Protein AF-W1YN76-F1 (afdb_monomer_lite)

Seco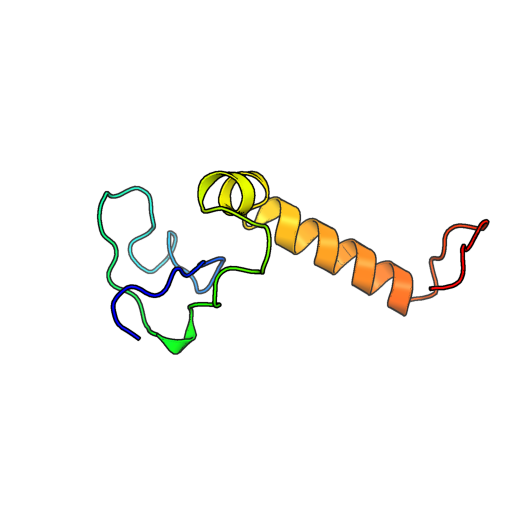ndary structure (DSSP, 8-state):
-TT--EE---TTBTTTB--SSSS-----GGG-EEPPTT--HHHHHHHHHHHHHHHHHHHHHHHTT---SS----

Sequence (74 aa):
HAGQEVLLTGWGVGENHWGGLAEQARVKGDWLVAMPQGLDARKAMIIGTAGFTAMLCVMALEDAGVLYRHRFAV

Structure (mmCIF, N/CA/C/O backbone):
data_AF-W1YN76-F1
#
_entry.id   AF-W1YN76-F1
#
loop_
_atom_site.group_PDB
_atom_site.id
_atom_site.type_symbol
_atom_site.label_atom_id
_atom_site.label_alt_id
_atom_site.label_comp_id
_atom_site.label_asym_id
_atom_site.label_entity_id
_atom_site.label_seq_id
_atom_site.pdbx_PDB_ins_code
_atom_site.Cartn_x
_atom_site.Cartn_y
_atom_site.Cartn_z
_atom_site.occupancy
_atom_site.B_iso_or_equiv
_atom_site.auth_seq_id
_atom_site.auth_comp_id
_atom_site.auth_asym_id
_atom_site.auth_atom_id
_atom_site.pdbx_PDB_model_num
ATOM 1 N N . HIS A 1 1 ? -9.610 -11.327 10.928 1.00 88.06 1 HIS A N 1
ATOM 2 C CA . HIS A 1 1 ? -10.172 -11.560 12.282 1.00 88.06 1 HIS A CA 1
ATOM 3 C C . HIS A 1 1 ? -9.854 -10.381 13.200 1.00 88.06 1 HIS A C 1
ATOM 5 O O . HIS A 1 1 ? -9.027 -9.557 12.830 1.00 88.06 1 HIS A O 1
ATOM 11 N N . ALA A 1 2 ? -10.509 -10.255 14.361 1.00 95.12 2 ALA A N 1
ATOM 12 C CA . ALA A 1 2 ? -10.180 -9.195 15.322 1.00 95.12 2 ALA A CA 1
ATOM 13 C C . ALA A 1 2 ? -8.714 -9.310 15.782 1.00 95.12 2 ALA A C 1
ATOM 15 O O . ALA A 1 2 ? -8.229 -10.418 15.996 1.00 95.12 2 ALA A O 1
ATOM 16 N N . GLY A 1 3 ? -8.017 -8.176 15.891 1.00 95.25 3 GLY A N 1
ATOM 17 C CA . GLY A 1 3 ? -6.589 -8.124 16.235 1.00 95.25 3 GLY A CA 1
ATOM 18 C C . GLY A 1 3 ? -5.624 -8.422 15.080 1.00 95.25 3 GLY A C 1
ATOM 19 O O . GLY A 1 3 ? -4.418 -8.368 15.277 1.00 95.25 3 GLY A O 1
ATOM 20 N N . GLN A 1 4 ? -6.127 -8.721 13.879 1.00 96.62 4 GLN A N 1
ATOM 21 C CA . GLN A 1 4 ? -5.284 -8.917 12.701 1.00 96.62 4 GLN A CA 1
ATOM 22 C C . GLN A 1 4 ? -4.751 -7.578 12.181 1.00 96.62 4 GLN A C 1
ATOM 24 O O . GLN A 1 4 ? -5.529 -6.659 11.923 1.00 96.62 4 GLN A O 1
ATOM 29 N N . GLU A 1 5 ? -3.441 -7.503 11.957 1.00 97.12 5 GLU A N 1
ATOM 30 C CA . GLU A 1 5 ? -2.826 -6.372 11.269 1.00 97.12 5 GLU A CA 1
ATOM 31 C C . GLU A 1 5 ? -3.156 -6.399 9.774 1.00 97.12 5 GLU A C 1
ATOM 33 O O . GLU A 1 5 ? -3.060 -7.431 9.097 1.00 97.12 5 GLU A O 1
ATOM 38 N N . VAL A 1 6 ? -3.560 -5.242 9.261 1.00 97.69 6 VAL A N 1
ATOM 39 C CA . VAL A 1 6 ? -4.053 -5.073 7.895 1.00 97.69 6 VAL A CA 1
ATOM 40 C C . VAL A 1 6 ? -3.497 -3.799 7.276 1.00 97.69 6 VAL A C 1
ATOM 42 O O . VAL A 1 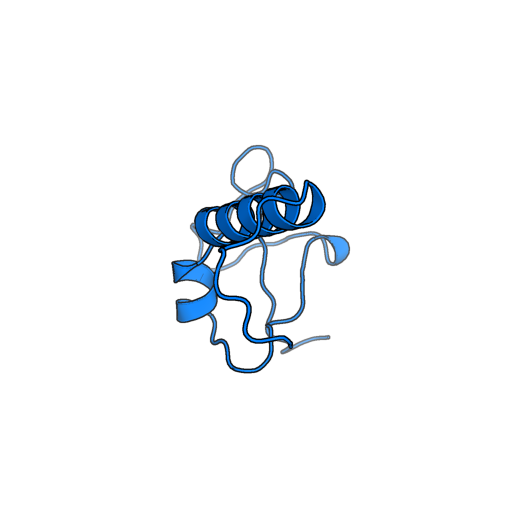6 ? -3.151 -2.847 7.976 1.00 97.69 6 VAL A O 1
ATOM 45 N N . LEU A 1 7 ? -3.439 -3.789 5.950 1.00 97.19 7 LEU A N 1
ATOM 46 C CA . LEU A 1 7 ? -3.035 -2.656 5.128 1.00 97.19 7 LEU A CA 1
ATOM 47 C C . LEU A 1 7 ? -4.166 -2.309 4.152 1.00 97.19 7 LEU A C 1
ATOM 49 O O . LEU A 1 7 ? -4.892 -3.189 3.684 1.00 97.19 7 LEU A O 1
ATOM 53 N N . LEU A 1 8 ? -4.291 -1.024 3.824 1.00 97.88 8 LEU A N 1
ATOM 54 C CA . LEU A 1 8 ? -5.207 -0.525 2.804 1.00 97.88 8 LEU A CA 1
ATOM 55 C C . LEU A 1 8 ? -4.464 0.427 1.865 1.00 97.88 8 LEU A C 1
ATOM 57 O O . LEU A 1 8 ? -3.846 1.387 2.319 1.00 97.88 8 LEU A O 1
ATOM 61 N N . THR A 1 9 ? -4.564 0.184 0.557 1.00 97.25 9 THR A N 1
ATOM 62 C CA . THR A 1 9 ? -4.132 1.119 -0.495 1.00 97.25 9 THR A CA 1
ATOM 63 C C . THR A 1 9 ? -5.210 1.182 -1.584 1.00 97.25 9 THR A C 1
ATOM 65 O O . THR A 1 9 ? -5.729 0.148 -2.002 1.00 97.25 9 THR A O 1
ATOM 68 N N . GLY A 1 10 ? -5.598 2.387 -2.018 1.00 96.38 10 GLY A N 1
ATOM 69 C CA . GLY A 1 10 ? -6.596 2.588 -3.079 1.00 96.38 10 GLY A CA 1
ATOM 70 C C . GLY A 1 10 ? -8.061 2.490 -2.626 1.00 96.38 10 GLY A C 1
ATOM 71 O O . GLY A 1 10 ? -8.444 3.032 -1.591 1.00 96.38 10 GLY A O 1
ATOM 72 N N . TRP A 1 11 ? -8.903 1.846 -3.445 1.00 97.62 11 TRP A N 1
ATOM 73 C CA . TRP A 1 11 ? -10.354 1.679 -3.227 1.00 97.62 11 TRP A CA 1
ATOM 74 C C . TRP A 1 11 ? -11.166 2.979 -3.064 1.00 97.62 11 TRP A C 1
ATOM 76 O O . TRP A 1 11 ? -12.271 2.962 -2.523 1.00 97.62 11 TRP A O 1
ATOM 86 N N . GLY A 1 12 ? -10.635 4.115 -3.527 1.00 96.75 12 GLY A N 1
ATOM 87 C CA . GLY A 1 12 ? -11.252 5.435 -3.351 1.00 96.75 12 GLY A CA 1
ATOM 88 C C . GLY A 1 12 ? -11.259 5.932 -1.900 1.00 96.75 12 GLY A C 1
ATOM 89 O O . GLY A 1 12 ? -11.931 6.920 -1.591 1.00 96.75 12 GLY A O 1
ATOM 90 N N . VAL A 1 13 ? -10.538 5.258 -0.998 1.00 97.62 13 VAL A N 1
ATOM 91 C CA . VAL A 1 13 ? -10.358 5.671 0.397 1.00 97.62 13 VAL A CA 1
ATOM 92 C C . VAL A 1 13 ? -9.384 6.845 0.451 1.00 97.62 13 VAL A C 1
ATOM 94 O O . VAL A 1 13 ? -8.264 6.754 -0.040 1.00 97.62 13 VAL A O 1
ATOM 97 N N . GLY A 1 14 ? -9.809 7.950 1.063 1.00 96.62 14 GLY A N 1
ATOM 98 C CA . GLY A 1 14 ? -9.119 9.241 0.990 1.00 96.62 14 GLY A CA 1
ATOM 99 C C . GLY A 1 14 ? -9.551 10.112 -0.196 1.00 96.62 14 GLY A C 1
ATOM 100 O O . GLY A 1 14 ? -9.062 11.231 -0.312 1.00 96.62 14 GLY A O 1
ATOM 101 N N . GLU A 1 15 ? -10.477 9.632 -1.033 1.00 97.62 15 GLU A N 1
ATOM 102 C CA . GLU A 1 15 ? -11.022 10.361 -2.186 1.00 97.62 15 GLU A CA 1
ATOM 103 C C . GLU A 1 15 ? -12.548 10.499 -2.074 1.00 97.62 15 GLU A C 1
ATOM 105 O O . GLU A 1 15 ? -13.063 11.562 -1.739 1.00 97.62 15 GLU A O 1
ATOM 110 N N . ASN A 1 16 ? -13.273 9.397 -2.298 1.00 96.94 16 ASN A N 1
ATOM 111 C CA . ASN A 1 16 ? -14.740 9.325 -2.272 1.00 96.94 16 ASN A CA 1
ATOM 112 C C . ASN A 1 16 ? -15.276 8.613 -1.014 1.00 96.94 16 ASN A C 1
ATOM 114 O O . ASN A 1 16 ? -16.481 8.592 -0.768 1.00 96.94 16 ASN A O 1
ATOM 118 N N . HIS A 1 17 ? -14.385 8.016 -0.217 1.00 97.19 17 HIS A N 1
ATOM 119 C CA . HIS A 1 17 ? -14.654 7.427 1.096 1.00 97.19 17 HIS A CA 1
ATOM 120 C C . HIS A 1 17 ? -13.654 7.987 2.114 1.00 97.19 17 HIS A C 1
ATOM 122 O O . HIS A 1 17 ? -12.500 8.233 1.767 1.00 97.19 17 HIS A O 1
ATOM 128 N N . TRP A 1 18 ? -14.064 8.179 3.370 1.00 97.88 18 TRP A N 1
ATOM 129 C CA . TRP A 1 18 ? -13.198 8.741 4.417 1.00 97.88 18 TRP A CA 1
ATOM 130 C C . TRP A 1 18 ? -11.892 7.950 4.588 1.00 97.88 18 TRP A C 1
ATOM 132 O O . TRP A 1 18 ? -11.908 6.722 4.659 1.00 97.88 18 TRP A O 1
ATOM 142 N N . GLY A 1 19 ? -10.769 8.674 4.623 1.00 96.75 19 GLY A N 1
ATOM 143 C CA . GLY A 1 19 ? -9.415 8.119 4.561 1.00 96.75 19 GLY A CA 1
ATOM 144 C C . GLY A 1 19 ? -8.736 7.843 5.905 1.00 96.75 19 GLY A C 1
ATOM 145 O O . GLY A 1 19 ? -9.338 7.944 6.969 1.00 96.75 19 GLY A O 1
ATOM 146 N N . GLY A 1 20 ? -7.441 7.517 5.836 1.00 95.94 20 GLY A N 1
ATOM 147 C CA . GLY A 1 20 ? -6.603 7.151 6.987 1.00 95.94 20 GLY A CA 1
ATOM 148 C C . GLY A 1 20 ? -5.942 8.314 7.739 1.00 95.94 20 GLY A C 1
ATOM 149 O O . GLY A 1 20 ? -5.139 8.065 8.629 1.00 95.94 20 GLY A O 1
ATOM 150 N N . LEU A 1 21 ? -6.250 9.576 7.413 1.00 97.06 21 LEU A N 1
ATOM 151 C CA . LEU A 1 21 ? -5.816 10.746 8.200 1.00 97.06 21 LEU A CA 1
ATOM 152 C C . LEU A 1 21 ? -6.705 10.924 9.446 1.00 97.06 21 LEU A C 1
ATOM 154 O O . LEU A 1 21 ? -7.299 11.976 9.667 1.00 97.06 21 LEU A O 1
ATOM 158 N N . ALA A 1 22 ? -6.839 9.849 10.218 1.00 96.75 22 ALA A N 1
ATOM 159 C CA . ALA A 1 22 ? -7.652 9.729 11.420 1.00 96.75 22 ALA A CA 1
ATOM 160 C C . ALA A 1 22 ? -7.102 8.582 12.283 1.00 96.75 22 ALA A C 1
ATOM 162 O O . ALA A 1 22 ? -6.463 7.667 11.769 1.00 96.75 22 ALA A O 1
ATOM 163 N N . GLU A 1 23 ? -7.387 8.591 13.586 1.00 98.19 23 GLU A N 1
ATOM 164 C CA . GLU A 1 23 ? -6.988 7.494 14.486 1.00 98.19 23 GLU A CA 1
ATOM 165 C C . GLU A 1 23 ? -7.763 6.195 14.218 1.00 98.19 23 GLU A C 1
ATOM 167 O O . GLU A 1 23 ? -7.300 5.105 14.548 1.00 98.19 23 GLU A O 1
ATOM 172 N N . GLN A 1 24 ? -8.958 6.302 13.628 1.00 97.38 24 GLN A N 1
ATOM 173 C CA . GLN A 1 24 ? -9.823 5.173 13.305 1.00 97.38 24 GLN A CA 1
ATOM 174 C C . GLN A 1 24 ? -10.450 5.361 11.925 1.00 97.38 24 GLN A C 1
ATOM 176 O O . GLN A 1 24 ? -10.867 6.461 11.563 1.00 97.38 24 GLN A O 1
ATOM 181 N N . ALA A 1 25 ? -10.581 4.262 11.184 1.00 97.44 25 ALA A N 1
ATOM 182 C CA . ALA A 1 25 ? -11.253 4.229 9.894 1.00 97.44 25 ALA A CA 1
ATOM 183 C C . ALA A 1 25 ? -12.196 3.023 9.817 1.00 97.44 25 ALA A C 1
ATOM 185 O O . ALA A 1 25 ? -11.839 1.906 10.195 1.00 97.44 25 ALA A O 1
ATOM 186 N N . ARG A 1 26 ? -13.408 3.244 9.295 1.00 97.19 26 ARG A N 1
ATOM 187 C CA . ARG A 1 26 ? -14.365 2.176 8.989 1.00 97.19 26 ARG A CA 1
ATOM 188 C C . ARG A 1 26 ? -14.371 1.931 7.488 1.00 97.19 26 ARG A C 1
ATOM 190 O O . ARG A 1 26 ? -14.743 2.812 6.717 1.00 97.19 26 ARG A O 1
ATOM 197 N N . VAL A 1 27 ? -13.984 0.729 7.085 1.00 97.75 27 VAL A N 1
ATOM 198 C CA . VAL A 1 27 ? -13.830 0.332 5.680 1.00 97.75 27 VAL A CA 1
ATOM 199 C C . VAL A 1 27 ? -14.435 -1.050 5.445 1.00 97.75 27 VAL A C 1
ATOM 201 O O . VAL A 1 27 ? -14.770 -1.756 6.399 1.00 97.75 27 VAL A O 1
ATOM 204 N N . LYS A 1 28 ? -14.615 -1.435 4.178 1.00 97.38 28 LYS A N 1
ATOM 205 C CA . LYS A 1 28 ? -15.060 -2.792 3.835 1.00 97.38 28 LYS A CA 1
ATOM 206 C C . LYS A 1 28 ? -13.903 -3.773 4.020 1.00 97.38 28 LYS A C 1
ATOM 208 O O . LYS A 1 28 ? -12.773 -3.461 3.658 1.00 97.38 28 LYS A O 1
ATOM 213 N N . GLY A 1 29 ? -14.201 -4.959 4.553 1.00 96.50 29 GLY A N 1
ATOM 214 C CA . GLY A 1 29 ? -13.199 -6.009 4.770 1.00 96.50 29 GLY A CA 1
ATOM 215 C C . GLY A 1 29 ? -12.487 -6.428 3.483 1.00 96.50 29 GLY A C 1
ATOM 216 O O . GLY A 1 29 ? -11.279 -6.614 3.497 1.00 96.50 29 GLY A O 1
ATOM 217 N N . ASP A 1 30 ? -13.213 -6.463 2.364 1.00 97.06 30 ASP A N 1
ATOM 218 C CA . ASP A 1 30 ? -12.692 -6.872 1.051 1.00 97.06 30 ASP A CA 1
ATOM 219 C C . ASP A 1 30 ? -11.647 -5.906 0.464 1.00 97.06 30 ASP A C 1
ATOM 221 O O . ASP A 1 30 ? -10.972 -6.236 -0.506 1.00 97.06 30 ASP A O 1
ATOM 225 N N . TRP A 1 31 ? -11.511 -4.701 1.026 1.00 97.75 31 TRP A N 1
ATOM 226 C CA . TRP A 1 31 ? -10.496 -3.723 0.611 1.00 97.75 31 TRP A CA 1
ATOM 227 C C . TRP A 1 31 ? -9.160 -3.915 1.328 1.00 97.75 31 TRP A C 1
ATOM 229 O O . TRP A 1 31 ? -8.163 -3.293 0.959 1.00 97.75 31 TRP A O 1
ATOM 239 N N . LEU A 1 32 ? -9.156 -4.723 2.386 1.00 97.81 32 LEU A N 1
ATOM 240 C CA . LEU A 1 32 ? -8.006 -4.928 3.246 1.00 97.81 32 LEU A CA 1
ATOM 241 C C . LEU A 1 32 ? -7.174 -6.105 2.754 1.00 97.81 32 LEU A C 1
ATOM 243 O O . LEU A 1 32 ? -7.691 -7.167 2.411 1.00 97.81 32 LEU A O 1
ATOM 247 N N . VAL A 1 33 ? -5.862 -5.930 2.819 1.00 97.25 33 VAL A N 1
ATOM 248 C CA . VAL A 1 33 ? -4.888 -7.012 2.687 1.00 97.25 33 VAL A CA 1
ATOM 249 C C . VAL A 1 33 ? -4.260 -7.289 4.047 1.00 97.25 33 VAL A C 1
ATOM 251 O O . VAL A 1 33 ? -4.049 -6.375 4.846 1.00 97.25 33 VAL A O 1
ATOM 254 N N . ALA A 1 34 ? -3.979 -8.562 4.330 1.00 97.38 34 ALA A N 1
ATOM 255 C CA . ALA A 1 34 ? -3.231 -8.940 5.524 1.00 97.38 34 ALA A CA 1
ATOM 256 C C . ALA A 1 34 ? -1.832 -8.310 5.485 1.00 97.38 34 ALA A C 1
ATOM 258 O O . ALA A 1 34 ? -1.233 -8.214 4.411 1.00 97.38 34 ALA A O 1
ATOM 259 N N . MET A 1 35 ? -1.313 -7.896 6.644 1.00 97.69 35 MET A N 1
ATOM 260 C CA . MET A 1 35 ? 0.048 -7.369 6.726 1.00 97.69 35 MET A CA 1
ATOM 261 C C . MET A 1 35 ? 1.053 -8.406 6.182 1.00 97.69 35 MET A C 1
ATOM 263 O O . MET A 1 35 ? 1.058 -9.544 6.663 1.00 97.69 35 MET A O 1
ATOM 267 N N . PRO A 1 36 ? 1.891 -8.056 5.186 1.00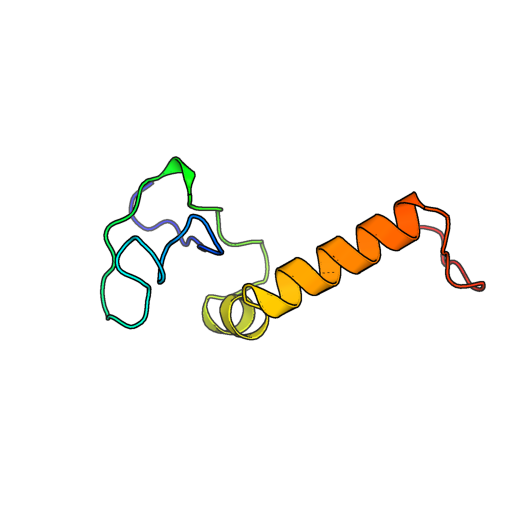 95.38 36 PRO A N 1
ATOM 268 C CA . PRO A 1 36 ? 2.904 -8.969 4.674 1.00 95.38 36 PRO A CA 1
ATOM 269 C C . PRO A 1 36 ? 3.921 -9.346 5.752 1.00 95.38 36 PRO A C 1
ATOM 271 O O . PRO A 1 36 ? 4.305 -8.525 6.588 1.00 95.38 36 PRO A O 1
ATOM 274 N N . GLN A 1 37 ? 4.403 -10.588 5.709 1.00 95.06 37 GLN A N 1
ATOM 275 C CA . GLN A 1 37 ? 5.386 -11.070 6.673 1.00 95.06 37 GLN A CA 1
ATOM 276 C C . GLN A 1 37 ? 6.665 -10.216 6.631 1.00 95.06 37 GLN A C 1
ATOM 278 O O . GLN A 1 37 ? 7.211 -9.939 5.566 1.00 95.06 37 GLN A O 1
ATOM 283 N N . GLY A 1 38 ? 7.159 -9.818 7.806 1.00 92.25 38 GLY A N 1
ATOM 284 C CA . GLY A 1 38 ? 8.393 -9.035 7.942 1.00 92.25 38 GLY A CA 1
ATOM 285 C C . GLY A 1 38 ? 8.222 -7.519 7.783 1.00 92.25 38 GLY A C 1
ATOM 286 O O . GLY A 1 38 ? 9.192 -6.782 7.985 1.00 92.25 38 GLY A O 1
ATOM 287 N N . LEU A 1 39 ? 7.012 -7.039 7.482 1.00 96.00 39 LEU A N 1
ATOM 288 C CA . LEU A 1 39 ? 6.672 -5.619 7.542 1.00 96.00 39 LEU A CA 1
ATOM 289 C C . LEU A 1 39 ? 5.950 -5.278 8.847 1.00 96.00 39 LEU A C 1
ATOM 291 O O . LEU A 1 39 ? 5.208 -6.083 9.398 1.00 96.00 39 LEU A O 1
ATOM 295 N N . ASP A 1 40 ? 6.182 -4.053 9.312 1.00 96.81 40 ASP A N 1
ATOM 296 C CA . ASP A 1 40 ? 5.370 -3.393 10.331 1.00 96.81 40 ASP A CA 1
ATOM 297 C C . ASP A 1 40 ? 4.540 -2.277 9.671 1.00 96.81 40 ASP A C 1
ATOM 299 O O . ASP A 1 40 ? 4.802 -1.880 8.528 1.00 96.81 40 ASP A O 1
ATOM 303 N N . ALA A 1 41 ? 3.549 -1.744 10.391 1.00 97.06 41 ALA A N 1
ATOM 304 C CA . ALA A 1 41 ? 2.657 -0.707 9.870 1.00 97.06 41 ALA A CA 1
ATOM 305 C C . ALA A 1 41 ? 3.407 0.534 9.347 1.00 97.06 41 ALA A C 1
ATOM 307 O O . ALA A 1 41 ? 3.032 1.106 8.321 1.00 97.06 41 ALA A O 1
ATOM 308 N N . ARG A 1 42 ? 4.500 0.939 10.011 1.00 97.56 42 ARG A N 1
ATOM 309 C CA . ARG A 1 42 ? 5.290 2.107 9.604 1.00 97.56 42 ARG A CA 1
ATOM 310 C C . ARG A 1 42 ? 6.008 1.844 8.283 1.00 97.56 42 ARG A C 1
ATOM 312 O O . ARG A 1 42 ? 5.938 2.677 7.383 1.00 97.56 42 ARG A O 1
ATOM 319 N N . LYS A 1 43 ? 6.691 0.707 8.149 1.00 97.50 43 LYS A N 1
ATOM 320 C CA . LYS A 1 43 ? 7.390 0.314 6.915 1.00 97.50 43 LYS A CA 1
ATOM 321 C C . LYS A 1 43 ? 6.413 0.136 5.759 1.00 97.50 43 LYS A C 1
ATOM 323 O O . LYS A 1 43 ? 6.690 0.621 4.665 1.00 97.50 43 LYS A O 1
ATOM 328 N N . ALA A 1 44 ? 5.262 -0.487 6.012 1.00 97.94 44 ALA A N 1
ATOM 329 C CA . ALA A 1 44 ? 4.218 -0.655 5.009 1.00 97.94 44 ALA A CA 1
ATOM 330 C C . ALA A 1 44 ? 3.728 0.698 4.466 1.00 97.94 44 ALA A C 1
ATOM 332 O O . ALA A 1 44 ? 3.624 0.864 3.253 1.00 97.94 44 ALA A O 1
ATOM 333 N N . MET A 1 45 ? 3.512 1.696 5.331 1.00 97.75 45 MET A N 1
ATOM 334 C CA . MET A 1 45 ? 3.057 3.025 4.898 1.00 97.75 45 MET A CA 1
ATOM 335 C C . MET A 1 45 ? 4.159 3.935 4.340 1.00 97.75 45 MET A C 1
ATOM 337 O O . MET A 1 45 ? 3.840 4.834 3.567 1.00 97.75 45 MET A O 1
ATOM 341 N N . ILE A 1 46 ? 5.437 3.695 4.662 1.00 98.06 46 ILE A N 1
ATOM 342 C CA . ILE A 1 46 ? 6.568 4.341 3.966 1.00 98.06 46 ILE A CA 1
ATOM 343 C C . ILE A 1 46 ? 6.591 3.934 2.490 1.00 98.06 46 ILE A C 1
ATOM 345 O O . ILE A 1 46 ? 6.865 4.770 1.633 1.00 98.06 46 ILE A O 1
ATOM 349 N N . ILE A 1 47 ? 6.292 2.665 2.196 1.00 97.31 47 ILE A N 1
ATOM 350 C CA . ILE A 1 47 ? 6.105 2.189 0.821 1.00 97.31 47 ILE A CA 1
ATOM 351 C C . ILE A 1 47 ? 4.810 2.799 0.267 1.00 97.31 47 ILE A C 1
ATOM 353 O O . ILE A 1 47 ? 4.830 3.507 -0.741 1.00 97.31 47 ILE A O 1
ATOM 357 N N . GLY A 1 48 ? 3.692 2.560 0.957 1.00 97.19 48 GLY A N 1
ATOM 358 C CA . GLY A 1 48 ? 2.379 3.112 0.641 1.00 97.19 48 GLY A CA 1
ATOM 359 C C . GLY A 1 48 ? 1.913 2.821 -0.789 1.00 97.19 48 GLY A C 1
ATOM 360 O O . GLY A 1 48 ? 2.456 1.974 -1.499 1.00 97.19 48 GLY A O 1
ATOM 361 N N . THR A 1 49 ? 0.902 3.565 -1.236 1.00 98.25 49 THR A N 1
ATOM 362 C CA . THR A 1 49 ? 0.372 3.445 -2.603 1.00 98.25 49 THR A CA 1
ATOM 363 C C . THR A 1 49 ? 1.437 3.752 -3.657 1.00 98.25 49 THR A C 1
ATOM 365 O O . THR A 1 49 ? 1.469 3.104 -4.695 1.00 98.25 49 THR A O 1
ATOM 368 N N . ALA A 1 50 ? 2.342 4.701 -3.397 1.00 98.31 50 ALA A N 1
ATOM 369 C CA . ALA A 1 50 ? 3.384 5.077 -4.351 1.00 98.31 50 ALA A CA 1
ATOM 370 C C . ALA A 1 50 ? 4.364 3.926 -4.620 1.00 98.31 50 ALA A C 1
ATOM 372 O O . ALA A 1 50 ? 4.605 3.579 -5.775 1.00 98.31 50 ALA A O 1
ATOM 373 N N . GLY A 1 51 ? 4.897 3.304 -3.567 1.00 97.94 51 GLY A N 1
ATOM 374 C CA . GLY A 1 51 ? 5.804 2.168 -3.693 1.00 97.94 51 GLY A CA 1
AT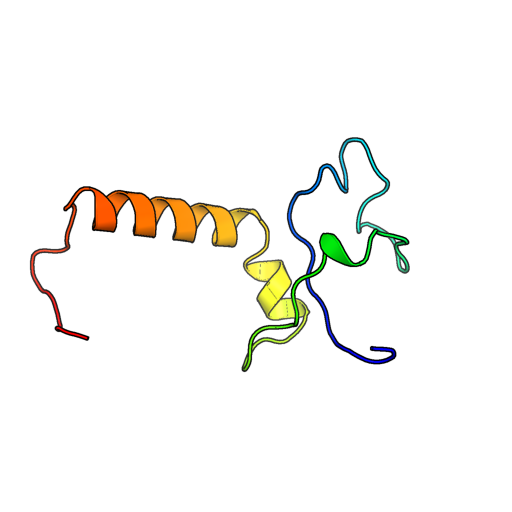OM 375 C C . GLY A 1 51 ? 5.103 0.911 -4.208 1.00 97.94 51 GLY A C 1
ATOM 376 O O . GLY A 1 51 ? 5.685 0.181 -5.007 1.00 97.94 51 GLY A O 1
ATOM 377 N N . PHE A 1 52 ? 3.836 0.697 -3.833 1.00 97.44 52 PHE A N 1
ATOM 378 C CA . PHE A 1 52 ? 3.024 -0.382 -4.396 1.00 97.44 52 PHE A CA 1
ATOM 379 C C . PHE A 1 52 ? 2.875 -0.230 -5.917 1.00 97.44 52 PHE A C 1
ATOM 381 O O . PHE A 1 52 ? 3.211 -1.146 -6.665 1.00 97.44 52 PHE A O 1
ATOM 388 N N . THR A 1 53 ? 2.482 0.955 -6.387 1.00 98.38 53 THR A N 1
ATOM 389 C CA . THR A 1 53 ? 2.385 1.254 -7.822 1.00 98.38 53 THR A CA 1
ATOM 390 C C . THR A 1 53 ? 3.742 1.168 -8.519 1.00 98.38 53 THR A C 1
ATOM 392 O O . THR A 1 53 ? 3.817 0.645 -9.627 1.00 98.38 53 THR A O 1
ATOM 395 N N . ALA A 1 54 ? 4.828 1.620 -7.885 1.00 98.50 54 ALA A N 1
ATOM 396 C CA . ALA A 1 54 ? 6.167 1.500 -8.456 1.00 98.50 54 ALA A CA 1
ATOM 397 C C . ALA A 1 54 ? 6.537 0.034 -8.733 1.00 98.50 54 ALA A C 1
ATOM 399 O O . ALA A 1 54 ? 7.042 -0.268 -9.814 1.00 98.50 54 ALA A O 1
ATOM 400 N N . MET A 1 55 ? 6.231 -0.884 -7.810 1.00 97.62 55 MET A N 1
ATOM 401 C CA . MET A 1 55 ? 6.479 -2.311 -8.027 1.00 97.62 55 MET A CA 1
ATOM 402 C C . MET A 1 55 ? 5.583 -2.891 -9.126 1.00 97.62 55 MET A C 1
ATOM 404 O O . MET A 1 55 ? 6.073 -3.654 -9.953 1.00 97.62 55 MET A O 1
ATOM 408 N N . LEU A 1 56 ? 4.310 -2.484 -9.204 1.00 97.62 56 LEU A N 1
ATOM 409 C CA . LEU A 1 56 ? 3.432 -2.882 -10.314 1.00 97.62 56 LEU A CA 1
ATOM 410 C C . LEU A 1 56 ? 3.993 -2.437 -11.674 1.00 97.62 56 LEU A C 1
ATOM 412 O O . LEU A 1 56 ? 3.945 -3.202 -12.633 1.00 97.62 56 LEU A O 1
ATOM 416 N N . CYS A 1 57 ? 4.573 -1.236 -11.758 1.00 97.94 57 CYS A N 1
ATOM 417 C CA . CYS A 1 57 ? 5.252 -0.773 -12.969 1.00 97.94 57 CYS A CA 1
ATOM 418 C C . CYS A 1 57 ? 6.483 -1.627 -13.302 1.00 97.94 57 CYS A C 1
ATOM 420 O O . CYS A 1 57 ? 6.685 -1.963 -14.465 1.00 97.94 57 CYS A O 1
ATOM 422 N N . VAL A 1 58 ? 7.297 -1.991 -12.303 1.00 96.38 58 VAL A N 1
ATOM 423 C CA . VAL A 1 58 ? 8.452 -2.886 -12.499 1.00 96.38 58 VAL A CA 1
ATOM 424 C C . VAL A 1 58 ? 7.995 -4.245 -13.025 1.00 96.38 58 VAL A C 1
ATOM 426 O O . VAL A 1 58 ? 8.516 -4.695 -14.038 1.00 96.38 58 VAL A O 1
ATOM 429 N N . MET A 1 59 ? 6.980 -4.852 -12.408 1.00 96.44 59 MET A N 1
ATOM 430 C CA . MET A 1 59 ? 6.431 -6.139 -12.849 1.00 96.44 59 MET A CA 1
ATOM 431 C C . MET A 1 59 ? 5.905 -6.062 -14.285 1.00 96.44 59 MET A C 1
ATOM 433 O O . MET A 1 59 ? 6.223 -6.915 -15.103 1.00 96.44 59 MET A O 1
ATOM 437 N N . ALA A 1 60 ? 5.172 -4.998 -14.628 1.00 96.88 60 ALA A N 1
ATOM 438 C CA . ALA A 1 60 ? 4.674 -4.798 -15.988 1.00 96.88 60 ALA A CA 1
ATOM 439 C C . ALA A 1 60 ? 5.810 -4.676 -17.022 1.00 96.88 60 ALA A C 1
ATOM 441 O O . ALA A 1 60 ? 5.679 -5.151 -18.150 1.00 96.88 60 ALA A O 1
ATOM 442 N N . LEU A 1 61 ? 6.932 -4.051 -16.650 1.00 95.69 61 LEU A N 1
ATOM 443 C CA . LEU A 1 61 ? 8.128 -3.983 -17.492 1.00 95.69 61 LEU A CA 1
ATOM 444 C C . LEU A 1 61 ? 8.794 -5.359 -17.642 1.00 95.69 61 LEU A C 1
ATOM 446 O O . LEU A 1 61 ? 9.161 -5.735 -18.757 1.00 95.69 61 LEU A O 1
ATOM 450 N N . GLU A 1 62 ? 8.922 -6.120 -16.555 1.00 94.62 62 GLU A N 1
ATOM 451 C CA . GLU A 1 62 ? 9.467 -7.481 -16.583 1.00 94.62 62 GLU A CA 1
ATOM 452 C C . GLU A 1 62 ? 8.613 -8.418 -17.453 1.00 94.62 62 GLU A C 1
ATOM 454 O O . GLU A 1 62 ? 9.167 -9.141 -18.287 1.00 94.62 62 GLU A O 1
ATOM 459 N N . ASP A 1 63 ? 7.284 -8.340 -17.334 1.00 95.12 63 ASP A N 1
ATOM 460 C CA . ASP A 1 63 ? 6.315 -9.089 -18.147 1.00 95.12 63 ASP A CA 1
ATOM 461 C C . ASP A 1 63 ? 6.390 -8.705 -19.635 1.00 95.12 63 ASP A C 1
ATOM 463 O 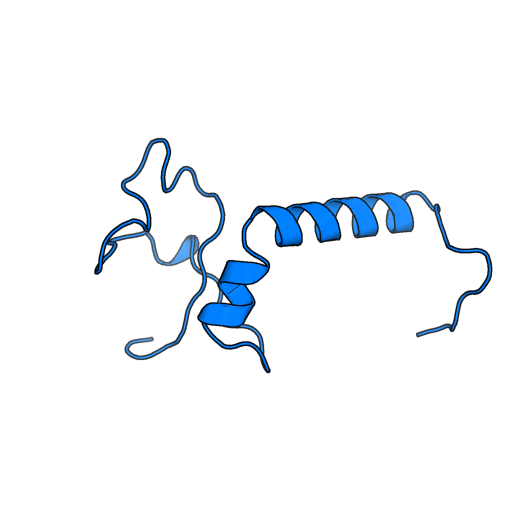O . ASP A 1 63 ? 6.221 -9.552 -20.514 1.00 95.12 63 ASP A O 1
ATOM 467 N N . ALA A 1 64 ? 6.710 -7.442 -19.937 1.00 96.62 64 ALA A N 1
ATOM 468 C CA . ALA A 1 64 ? 6.972 -6.959 -21.295 1.00 96.62 64 ALA A CA 1
ATOM 469 C C . ALA A 1 64 ? 8.370 -7.344 -21.831 1.00 96.62 64 ALA A C 1
ATOM 471 O O . ALA A 1 64 ? 8.742 -6.947 -22.939 1.00 96.62 64 ALA A O 1
ATOM 472 N N . GLY A 1 65 ? 9.161 -8.104 -21.066 1.00 93.88 65 GLY A N 1
ATOM 473 C CA . GLY A 1 65 ? 10.496 -8.565 -21.451 1.00 93.88 65 GLY A CA 1
ATOM 474 C C . GLY A 1 65 ? 11.612 -7.541 -21.231 1.00 93.88 65 GLY A C 1
ATOM 475 O O . GLY A 1 65 ? 12.744 -7.759 -21.675 1.00 93.88 65 GLY A O 1
ATOM 476 N N . VAL A 1 66 ? 11.336 -6.436 -20.533 1.00 93.12 66 VAL A N 1
ATOM 477 C CA . VAL A 1 66 ? 12.347 -5.443 -20.154 1.00 93.12 66 VAL A CA 1
ATOM 478 C C . VAL A 1 66 ? 13.097 -5.961 -18.929 1.00 93.12 66 VAL A C 1
ATOM 480 O O . VAL A 1 66 ? 12.758 -5.675 -17.786 1.00 93.12 66 VAL A O 1
ATOM 483 N N . LEU A 1 67 ? 14.130 -6.762 -19.183 1.00 84.00 67 LEU A N 1
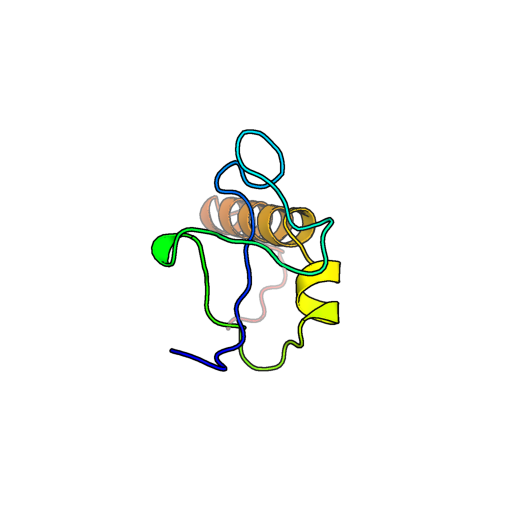ATOM 484 C CA . LEU A 1 67 ? 14.967 -7.361 -18.147 1.00 84.00 67 LEU A CA 1
ATOM 485 C C . LEU A 1 67 ? 16.314 -6.652 -18.051 1.00 84.00 67 LEU A C 1
ATOM 487 O O . LEU A 1 67 ? 16.932 -6.281 -19.053 1.00 84.00 67 LEU A O 1
ATOM 491 N N . TYR A 1 68 ? 16.824 -6.530 -16.829 1.00 79.38 68 TYR A N 1
ATOM 492 C CA . TYR A 1 68 ? 18.206 -6.128 -16.626 1.00 79.38 68 TYR A CA 1
ATOM 493 C C . TYR A 1 68 ? 19.154 -7.195 -17.208 1.00 79.38 68 TYR A C 1
ATOM 495 O O . TYR A 1 68 ? 18.987 -8.389 -16.961 1.00 79.38 68 TYR A O 1
ATOM 503 N N . ARG A 1 69 ? 20.172 -6.778 -17.980 1.00 65.06 69 ARG A N 1
ATOM 504 C CA . ARG A 1 69 ? 21.080 -7.686 -18.724 1.00 65.06 69 ARG A CA 1
ATOM 505 C C . ARG A 1 69 ? 21.962 -8.594 -17.847 1.00 65.06 69 ARG A C 1
ATOM 507 O O . ARG A 1 69 ? 22.605 -9.483 -18.392 1.00 65.06 69 ARG A O 1
ATOM 514 N N . HIS A 1 70 ? 21.965 -8.432 -16.523 1.00 62.84 70 HIS A N 1
ATOM 515 C CA . HIS A 1 70 ? 22.559 -9.390 -15.583 1.00 62.84 70 HIS A CA 1
ATOM 516 C C . HIS A 1 70 ? 21.471 -9.989 -14.693 1.00 62.84 70 HIS A C 1
ATOM 518 O O . HIS A 1 70 ? 21.187 -9.480 -13.611 1.00 62.84 70 HIS A O 1
ATOM 524 N N . ARG A 1 71 ? 20.843 -11.071 -15.154 1.00 53.81 71 ARG A N 1
ATOM 525 C CA . ARG A 1 71 ? 19.859 -11.803 -14.356 1.00 53.81 71 ARG A CA 1
ATOM 526 C C . ARG A 1 71 ? 20.600 -12.772 -13.431 1.00 53.81 71 ARG A C 1
ATOM 528 O O . ARG A 1 71 ? 21.207 -13.726 -13.911 1.00 53.81 71 ARG A O 1
ATOM 535 N N . PHE A 1 72 ? 20.532 -12.552 -12.119 1.00 54.41 72 PHE A N 1
ATOM 536 C CA . PHE A 1 72 ? 20.522 -13.686 -11.197 1.00 54.41 72 PHE A CA 1
ATOM 537 C C . PHE A 1 72 ? 19.169 -14.362 -11.413 1.00 54.41 72 PHE A C 1
ATOM 539 O O . PHE A 1 72 ? 18.128 -13.737 -11.218 1.00 54.41 72 PHE A O 1
ATOM 546 N N . ALA A 1 73 ? 19.188 -15.581 -11.947 1.00 45.56 73 ALA A N 1
ATOM 547 C CA . ALA A 1 73 ? 18.000 -16.417 -11.990 1.00 45.56 73 ALA A CA 1
ATOM 548 C C . ALA A 1 73 ? 17.533 -16.638 -10.545 1.00 45.56 73 ALA A C 1
ATOM 550 O O . ALA A 1 73 ? 18.348 -17.007 -9.698 1.00 45.56 73 ALA A O 1
ATOM 551 N N . VAL A 1 74 ? 16.261 -16.337 -10.282 1.00 50.69 74 VAL A N 1
ATOM 552 C CA . VAL A 1 74 ? 15.576 -16.717 -9.041 1.00 50.69 74 VAL A CA 1
ATOM 553 C C . VAL A 1 74 ? 15.062 -18.139 -9.191 1.00 50.69 74 VAL A C 1
ATOM 555 O O . VAL A 1 74 ? 14.592 -18.454 -10.310 1.00 50.69 74 VAL A O 1
#

pLDDT: mean 93.01, std 11.7, range [45.56, 98.5]

Foldseek 3Di:
DPPFDKDAADPCDVHVAPHDPDPDDDDDPVRIDGDDPPDDPVRDVVCGNVVVVVVVVVVVCVVVVVDDPDDPDD

Radius of gyration: 15.74 Å; chains: 1; bounding box: 38×28×38 Å

Organism: NCBI:txid408170

InterPro domains:
  IPR011032 GroES-like superfamily [SSF50129] (2-65)